Protein AF-Q67PB8-F1 (afdb_monomer_lite)

Sequence (98 aa):
MNLLRPRAVSTVETADQGRGPRVARWLTERELLEQAGISPAELRWFGDRFDAQMAVLTRRGPDGRPRYAPDAVVLLRSLAAMVARGATPEQIKAWYGL

Secondary structure (DSSP, 8-state):
--------------------S---PPBPHHHHHHHHT--HHHHHHHHHHSHHHHHHTEEE-TTSSEEE-THHHHHHHHHHHHHHTT--HHHHHHHHT-

Radius of gyration: 20.16 Å; chains: 1; bounding box: 55×52×48 Å

Organism: Symbiobacterium thermophilum (strain DSM 24528 / JCM 14929 / IAM 14863 / T) (NCBI:txid292459)

Structure (mmCIF, N/CA/C/O backbone):
data_AF-Q67PB8-F1
#
_entry.id   AF-Q67PB8-F1
#
loop_
_atom_site.group_PDB
_atom_site.id
_atom_site.type_symbol
_atom_site.label_atom_id
_atom_site.label_alt_id
_atom_site.label_comp_id
_atom_site.label_asym_id
_atom_site.label_entity_id
_atom_site.label_seq_id
_atom_site.pdbx_PDB_ins_code
_atom_site.Cartn_x
_atom_site.Cartn_y
_atom_site.Cartn_z
_atom_site.occupancy
_atom_site.B_iso_or_equiv
_atom_site.auth_seq_id
_atom_site.auth_comp_id
_atom_site.auth_asym_id
_atom_site.auth_atom_id
_atom_site.pdbx_PDB_model_num
ATOM 1 N N . MET A 1 1 ? 43.730 -36.631 32.649 1.00 36.31 1 MET A N 1
ATOM 2 C CA . MET A 1 1 ? 43.782 -35.169 32.863 1.00 36.31 1 MET A CA 1
ATOM 3 C C . MET A 1 1 ? 42.924 -34.513 31.782 1.00 36.31 1 MET A C 1
ATOM 5 O O . MET A 1 1 ? 43.185 -34.800 30.627 1.00 36.31 1 MET A O 1
ATOM 9 N N . ASN A 1 2 ? 41.889 -33.763 32.192 1.00 39.47 2 ASN A N 1
ATOM 10 C CA . ASN A 1 2 ? 40.917 -32.911 31.463 1.00 39.47 2 ASN A CA 1
ATOM 11 C C . ASN A 1 2 ? 40.322 -33.349 30.100 1.00 39.47 2 ASN A C 1
ATOM 13 O O . ASN A 1 2 ? 41.060 -33.543 29.149 1.00 39.47 2 ASN A O 1
ATOM 17 N N . LEU A 1 3 ? 39.008 -33.567 29.911 1.00 49.44 3 LEU A N 1
ATOM 18 C CA . LEU A 1 3 ? 37.786 -32.734 30.090 1.00 49.44 3 LEU A CA 1
ATOM 19 C C . LEU A 1 3 ? 37.528 -31.652 29.011 1.00 49.44 3 LEU A C 1
ATOM 21 O O . LEU A 1 3 ? 38.318 -30.728 28.863 1.00 49.44 3 LEU A O 1
ATOM 25 N N . LEU A 1 4 ? 36.302 -31.737 28.444 1.00 46.81 4 LEU A N 1
ATOM 26 C CA . LEU A 1 4 ? 35.428 -30.698 27.835 1.00 46.81 4 LEU A CA 1
ATOM 27 C C . LEU A 1 4 ? 35.569 -30.480 26.313 1.00 46.81 4 LEU A C 1
ATOM 29 O O . LEU A 1 4 ? 36.537 -29.916 25.833 1.00 46.81 4 LEU A O 1
ATOM 33 N N . ARG A 1 5 ? 34.675 -31.077 25.508 1.00 47.00 5 ARG A N 1
ATOM 34 C CA . ARG A 1 5 ? 33.353 -30.581 25.034 1.00 47.00 5 ARG A CA 1
ATOM 35 C C . ARG A 1 5 ? 33.434 -29.568 23.865 1.00 47.00 5 ARG A C 1
ATOM 37 O O . ARG A 1 5 ? 34.207 -28.620 23.933 1.00 47.00 5 ARG A O 1
ATOM 44 N N . PRO A 1 6 ? 32.604 -29.742 22.816 1.00 46.16 6 PRO A N 1
ATOM 45 C CA . PRO A 1 6 ? 32.639 -28.934 21.596 1.00 46.16 6 PRO A CA 1
ATOM 46 C C . PRO A 1 6 ? 32.136 -27.511 21.865 1.00 46.16 6 PRO A C 1
ATOM 48 O O . PRO A 1 6 ? 31.025 -27.330 22.368 1.00 46.16 6 PRO A O 1
ATOM 51 N N . ARG A 1 7 ? 32.926 -26.487 21.520 1.00 43.72 7 ARG A N 1
ATOM 52 C CA . ARG A 1 7 ? 32.427 -25.107 21.462 1.00 43.72 7 ARG A CA 1
ATOM 53 C C . ARG A 1 7 ? 31.898 -24.824 20.066 1.00 43.72 7 ARG A C 1
ATOM 55 O O . ARG A 1 7 ? 32.652 -24.776 19.103 1.00 43.72 7 ARG A O 1
ATOM 62 N N . ALA A 1 8 ? 30.575 -24.692 20.038 1.00 41.66 8 ALA A N 1
ATOM 63 C CA . ALA A 1 8 ? 29.762 -23.863 19.164 1.00 41.66 8 ALA A CA 1
ATOM 64 C C . ALA A 1 8 ? 30.528 -23.139 18.048 1.00 41.66 8 ALA A C 1
ATOM 66 O O . ALA A 1 8 ? 31.306 -22.218 18.298 1.00 41.66 8 ALA A O 1
ATOM 67 N N . VAL A 1 9 ? 30.196 -23.514 16.813 1.00 43.62 9 VAL A N 1
ATOM 68 C CA . VAL A 1 9 ? 30.258 -22.619 15.662 1.00 43.62 9 VAL A CA 1
ATOM 69 C C . VAL A 1 9 ? 29.382 -21.420 16.015 1.00 43.62 9 VAL A C 1
ATOM 71 O O . VAL A 1 9 ? 28.159 -21.470 15.899 1.00 43.62 9 VAL A O 1
ATOM 74 N N . SER A 1 10 ? 29.997 -20.357 16.525 1.00 38.44 10 SER A N 1
ATOM 75 C CA . SER A 1 10 ? 29.381 -19.041 16.501 1.00 38.44 10 SER A CA 1
ATOM 76 C C . SER A 1 10 ? 29.327 -18.649 15.036 1.00 38.44 10 SER A C 1
ATOM 78 O O . SER A 1 10 ? 30.295 -18.126 14.486 1.00 38.44 10 SER A O 1
ATOM 80 N N . THR A 1 11 ? 28.203 -18.966 14.397 1.00 47.09 11 THR A N 1
ATOM 81 C CA . THR A 1 11 ? 27.731 -18.257 13.217 1.00 47.09 11 THR A CA 1
ATOM 82 C C . THR A 1 11 ? 27.714 -16.787 13.603 1.00 47.09 11 THR A C 1
ATOM 84 O O . THR A 1 11 ? 26.768 -16.294 14.212 1.00 47.09 11 THR A O 1
ATOM 87 N N . VAL A 1 12 ? 28.811 -16.094 13.310 1.00 45.88 12 VAL A N 1
ATOM 88 C CA . VAL A 1 12 ? 28.767 -14.666 13.057 1.00 45.88 12 VAL A CA 1
ATOM 89 C C . VAL A 1 12 ? 27.851 -14.538 11.854 1.00 45.88 12 VAL A C 1
ATOM 91 O O . VAL A 1 12 ? 28.257 -14.767 10.715 1.00 45.88 12 VAL A O 1
ATOM 94 N N . GLU A 1 13 ? 26.570 -14.323 12.158 1.00 40.62 13 GLU A N 1
ATOM 95 C CA . GLU A 1 13 ? 25.544 -13.878 11.233 1.00 40.62 13 GLU A CA 1
ATOM 96 C C . GLU A 1 13 ? 26.134 -12.649 10.560 1.00 40.62 13 GLU A C 1
ATOM 98 O O . GLU A 1 13 ? 26.213 -11.552 11.113 1.00 40.62 13 GLU A O 1
ATOM 103 N N . THR A 1 14 ? 26.756 -12.929 9.423 1.00 45.00 14 THR A N 1
ATOM 104 C CA . THR A 1 14 ? 27.487 -11.964 8.639 1.00 45.00 14 THR A CA 1
ATOM 105 C C . THR A 1 14 ? 26.421 -10.994 8.206 1.00 45.00 14 THR A C 1
ATOM 107 O O . THR A 1 14 ? 25.473 -11.391 7.530 1.00 45.00 14 THR A O 1
ATOM 110 N N . ALA A 1 15 ? 26.542 -9.757 8.680 1.00 40.31 15 ALA A N 1
ATOM 111 C CA . ALA A 1 15 ? 25.766 -8.645 8.187 1.00 40.31 15 ALA A CA 1
ATOM 112 C C . ALA A 1 15 ? 25.721 -8.763 6.660 1.00 40.31 15 ALA A C 1
ATOM 114 O O . ALA A 1 15 ? 26.750 -8.636 5.993 1.00 40.31 15 ALA A O 1
ATOM 115 N N . ASP A 1 16 ? 24.541 -9.089 6.129 1.00 43.91 16 ASP A N 1
ATOM 116 C CA . ASP A 1 16 ? 24.270 -9.189 4.699 1.00 43.91 16 ASP A CA 1
ATOM 117 C C . ASP A 1 16 ? 24.260 -7.769 4.128 1.00 43.91 16 ASP A C 1
ATOM 119 O O . ASP A 1 16 ? 23.236 -7.165 3.810 1.00 43.91 16 ASP A O 1
ATOM 123 N N . GLN A 1 17 ? 25.456 -7.192 4.072 1.00 46.25 17 GLN A N 1
ATOM 124 C CA . GLN A 1 17 ? 25.784 -5.968 3.373 1.00 46.25 17 GLN A CA 1
ATOM 125 C C . GLN A 1 17 ? 26.154 -6.354 1.933 1.00 46.25 17 GLN A C 1
ATOM 127 O O . GLN A 1 17 ? 27.257 -6.117 1.448 1.00 46.25 17 GLN A O 1
ATOM 132 N N . GLY A 1 18 ? 25.217 -7.013 1.250 1.00 36.47 18 GLY A N 1
ATOM 133 C CA . GLY A 1 18 ? 25.355 -7.479 -0.123 1.00 36.47 18 GLY A CA 1
ATOM 134 C C . GLY A 1 18 ? 24.932 -6.415 -1.128 1.00 36.47 18 GLY A C 1
ATOM 135 O O . GLY A 1 18 ? 23.805 -6.415 -1.619 1.00 36.47 18 GLY A O 1
ATOM 136 N N . ARG A 1 19 ? 25.860 -5.525 -1.495 1.00 48.16 19 ARG A N 1
ATOM 137 C CA . ARG A 1 19 ? 25.826 -4.824 -2.788 1.00 48.16 19 ARG A CA 1
ATOM 138 C C . ARG A 1 19 ? 26.096 -5.875 -3.887 1.00 48.16 19 ARG A C 1
ATOM 140 O O . ARG A 1 19 ? 27.229 -6.060 -4.310 1.00 48.16 19 ARG A O 1
ATOM 147 N N . GLY A 1 20 ? 25.059 -6.596 -4.305 1.00 31.62 20 GLY A N 1
ATOM 148 C CA . GLY A 1 20 ? 25.047 -7.541 -5.433 1.00 31.62 20 GLY A CA 1
ATOM 149 C C . GLY A 1 20 ? 23.830 -7.278 -6.333 1.00 31.62 20 GLY A C 1
ATOM 150 O O . GLY A 1 20 ? 22.926 -6.555 -5.904 1.00 31.62 20 GLY A O 1
ATOM 151 N N . PRO A 1 21 ? 23.796 -7.776 -7.588 1.00 41.56 21 PRO A N 1
ATOM 152 C CA . PRO A 1 21 ? 22.718 -7.489 -8.539 1.00 41.56 21 PRO A CA 1
ATOM 153 C C . PRO A 1 21 ? 21.355 -7.761 -7.895 1.00 41.56 21 PRO A C 1
ATOM 155 O O . PRO A 1 21 ? 21.175 -8.792 -7.255 1.00 41.56 21 PRO A O 1
ATOM 158 N N . ARG A 1 22 ? 20.439 -6.790 -8.027 1.00 51.16 22 ARG A N 1
ATOM 159 C CA . ARG A 1 22 ? 19.139 -6.678 -7.344 1.00 51.16 22 ARG A CA 1
ATOM 160 C C . ARG A 1 22 ? 18.236 -7.899 -7.573 1.00 51.16 22 ARG A C 1
ATOM 162 O O . ARG A 1 22 ? 17.249 -7.819 -8.297 1.00 51.16 22 ARG A O 1
ATOM 169 N N . VAL A 1 23 ? 18.516 -9.020 -6.920 1.00 49.62 23 VAL A N 1
ATOM 170 C CA . VAL A 1 23 ? 17.483 -10.009 -6.623 1.00 49.62 23 VAL A CA 1
ATOM 171 C C . VAL A 1 23 ? 16.578 -9.333 -5.605 1.00 49.62 23 VAL A C 1
ATOM 173 O O . VAL A 1 23 ? 16.950 -9.140 -4.451 1.00 49.62 23 VAL A O 1
ATOM 176 N N . ALA A 1 24 ? 15.442 -8.852 -6.100 1.00 61.06 24 ALA A N 1
ATOM 177 C CA . ALA A 1 24 ? 14.365 -8.203 -5.374 1.00 61.06 24 ALA A CA 1
ATOM 178 C C . ALA A 1 24 ? 13.926 -9.052 -4.166 1.00 61.06 24 ALA A C 1
ATOM 180 O O . ALA A 1 24 ? 12.987 -9.843 -4.250 1.00 61.06 24 ALA A O 1
ATOM 181 N N . ARG A 1 25 ? 14.635 -8.935 -3.037 1.00 76.56 25 ARG A N 1
ATOM 182 C CA . ARG A 1 25 ? 14.244 -9.607 -1.799 1.00 76.56 25 ARG A CA 1
ATOM 183 C C . ARG A 1 25 ? 12.916 -9.027 -1.331 1.00 76.56 25 ARG A C 1
ATOM 185 O O . ARG A 1 25 ? 12.718 -7.814 -1.360 1.00 76.56 25 ARG A O 1
ATOM 1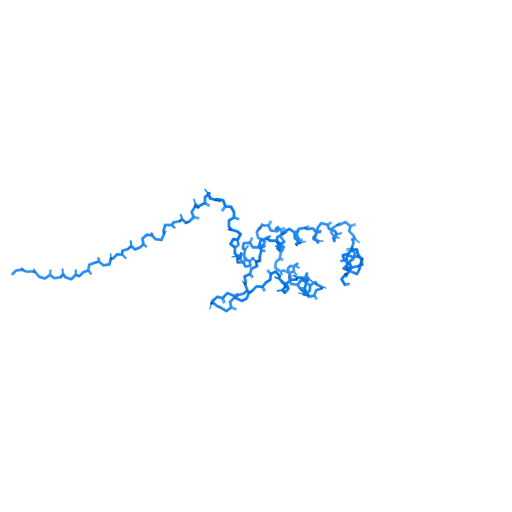92 N N . TRP A 1 26 ? 12.017 -9.905 -0.903 1.00 86.25 26 TRP A N 1
ATOM 193 C CA . TRP A 1 26 ? 10.746 -9.488 -0.331 1.00 86.25 26 TRP A CA 1
ATOM 194 C C . TRP A 1 26 ? 11.001 -8.717 0.971 1.00 86.25 26 TRP A C 1
ATOM 196 O O . TRP A 1 26 ? 11.657 -9.220 1.885 1.00 86.25 26 TRP A O 1
ATOM 206 N N . LEU A 1 27 ? 10.484 -7.499 1.037 1.00 89.00 27 LEU A N 1
ATOM 207 C CA . LEU A 1 27 ? 10.671 -6.540 2.113 1.00 89.00 27 LEU A CA 1
ATOM 208 C C . LEU A 1 27 ? 9.802 -6.891 3.319 1.00 89.00 27 LEU A C 1
ATOM 210 O O . LEU A 1 27 ? 8.666 -7.355 3.190 1.00 89.00 27 LEU A O 1
ATOM 214 N N . THR A 1 28 ? 10.320 -6.640 4.516 1.00 90.50 28 THR A N 1
ATOM 215 C CA . THR A 1 28 ? 9.475 -6.539 5.712 1.00 90.50 28 THR A CA 1
ATOM 216 C C . THR A 1 28 ? 8.584 -5.298 5.648 1.00 90.50 28 THR A C 1
ATOM 218 O O . THR A 1 28 ? 8.885 -4.352 4.926 1.00 90.50 28 THR A O 1
ATOM 221 N N . GLU A 1 29 ? 7.517 -5.260 6.453 1.00 90.06 29 GLU A N 1
ATOM 222 C CA . GLU A 1 29 ? 6.705 -4.043 6.614 1.00 90.06 29 GLU A CA 1
ATOM 223 C C . GLU A 1 29 ? 7.563 -2.829 6.989 1.00 90.06 29 GLU A C 1
ATOM 225 O O . GLU A 1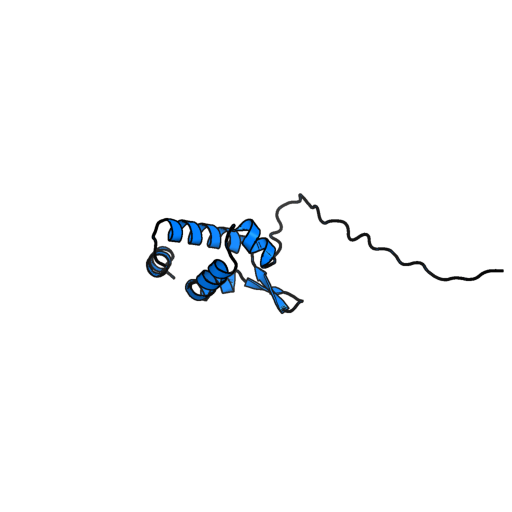 29 ? 7.436 -1.774 6.383 1.00 90.06 29 GLU A O 1
ATOM 230 N N . ARG A 1 30 ? 8.505 -2.992 7.926 1.00 89.44 30 ARG A N 1
ATOM 231 C CA . ARG A 1 30 ? 9.400 -1.904 8.335 1.00 89.44 30 ARG A CA 1
ATOM 232 C C . ARG A 1 30 ? 10.241 -1.384 7.167 1.00 89.44 30 ARG A C 1
ATOM 234 O O . ARG A 1 30 ? 10.320 -0.181 6.973 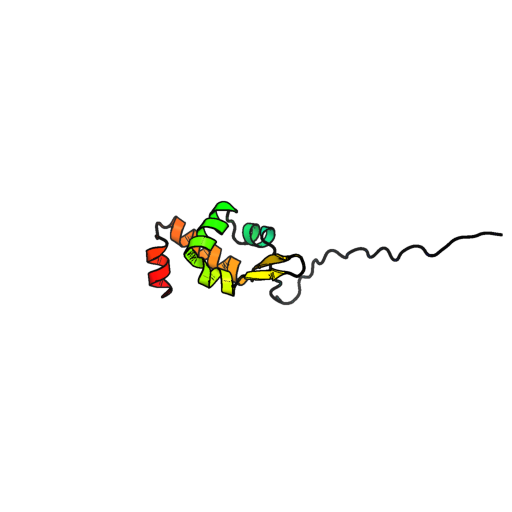1.00 89.44 30 ARG A O 1
ATOM 241 N N . GLU A 1 31 ? 10.851 -2.275 6.385 1.00 91.00 31 GLU A N 1
ATOM 242 C CA . GLU A 1 31 ? 11.634 -1.874 5.208 1.00 91.00 31 GLU A CA 1
ATOM 243 C C . GLU A 1 31 ? 10.771 -1.224 4.126 1.00 91.00 31 GLU A C 1
ATOM 245 O O . GLU A 1 31 ? 11.229 -0.291 3.472 1.00 91.00 31 GLU A O 1
ATOM 250 N N . LEU A 1 32 ? 9.537 -1.700 3.939 1.00 91.69 32 LEU A N 1
ATOM 251 C CA . LEU A 1 32 ? 8.585 -1.103 3.010 1.00 91.69 32 LEU A CA 1
ATOM 252 C C . LEU A 1 32 ? 8.277 0.342 3.408 1.00 91.69 32 LEU A C 1
ATOM 254 O O . LEU A 1 32 ? 8.384 1.227 2.568 1.00 91.69 32 LEU A O 1
ATOM 258 N N . LEU A 1 33 ? 7.926 0.576 4.676 1.00 92.44 33 LEU A N 1
ATOM 259 C CA . LEU A 1 33 ? 7.590 1.903 5.199 1.00 92.44 33 LEU A CA 1
ATOM 260 C C . LEU A 1 33 ? 8.776 2.869 5.087 1.00 92.44 33 LEU A C 1
ATOM 262 O O . LEU A 1 33 ? 8.612 3.977 4.586 1.00 92.44 33 LEU A O 1
ATOM 266 N N . GLU A 1 34 ? 9.974 2.421 5.473 1.00 91.06 34 GLU A N 1
ATOM 267 C CA . GLU A 1 34 ? 11.211 3.208 5.377 1.00 91.06 34 GLU A CA 1
ATOM 268 C C . GLU A 1 34 ? 11.537 3.584 3.924 1.00 91.06 34 GLU A C 1
ATOM 270 O O . GLU A 1 34 ? 11.860 4.733 3.630 1.00 91.06 34 GLU A O 1
ATOM 275 N N . GLN A 1 35 ? 11.429 2.636 2.986 1.00 90.81 35 GLN A N 1
ATOM 276 C CA . GLN A 1 35 ? 11.753 2.889 1.577 1.00 90.81 35 GLN A CA 1
ATOM 277 C C . GLN A 1 35 ? 10.668 3.676 0.840 1.00 90.81 35 GLN A C 1
ATOM 279 O O . GLN A 1 35 ? 10.976 4.451 -0.072 1.00 90.81 35 GLN A O 1
ATOM 284 N N . ALA A 1 36 ? 9.402 3.463 1.197 1.00 89.19 36 ALA A N 1
ATOM 285 C CA . ALA A 1 36 ? 8.281 4.198 0.631 1.00 89.19 36 ALA A CA 1
ATOM 286 C C . ALA A 1 36 ? 8.136 5.593 1.253 1.00 89.19 36 ALA A C 1
ATOM 288 O O . ALA A 1 36 ? 7.536 6.466 0.633 1.00 89.19 36 ALA A O 1
ATOM 289 N N . GLY A 1 37 ? 8.713 5.820 2.436 1.00 92.31 37 GLY A N 1
ATOM 290 C CA . GLY A 1 37 ? 8.594 7.077 3.167 1.00 92.31 37 GLY A CA 1
ATOM 291 C C . GLY A 1 37 ? 7.163 7.353 3.629 1.00 92.31 37 GLY A C 1
ATOM 292 O O . GLY A 1 37 ? 6.751 8.508 3.628 1.00 92.31 37 GLY A O 1
ATOM 293 N N . ILE A 1 38 ? 6.406 6.305 3.970 1.00 91.19 38 ILE A N 1
ATOM 294 C CA . ILE A 1 38 ? 5.009 6.411 4.417 1.00 91.19 38 ILE A CA 1
ATOM 295 C C . ILE A 1 38 ? 4.832 5.849 5.826 1.00 91.19 38 ILE A C 1
ATOM 297 O O . ILE A 1 38 ? 5.602 5.009 6.296 1.00 91.19 38 ILE A O 1
ATOM 301 N N . SER A 1 39 ? 3.766 6.277 6.488 1.00 92.06 39 SER A N 1
ATOM 302 C CA . SER A 1 39 ? 3.398 5.839 7.832 1.00 92.06 39 SER A CA 1
ATOM 303 C C . SER A 1 39 ? 2.639 4.500 7.813 1.00 92.06 39 SER A C 1
ATOM 305 O O . SER A 1 39 ? 1.949 4.191 6.839 1.00 92.06 39 SER A O 1
ATOM 307 N N . PRO A 1 40 ? 2.629 3.726 8.918 1.00 90.19 40 PRO A N 1
ATOM 308 C CA . PRO A 1 40 ? 1.798 2.521 9.030 1.00 90.19 40 PRO A CA 1
ATOM 309 C C . PRO A 1 40 ? 0.302 2.781 8.784 1.00 90.19 40 PRO A C 1
ATOM 311 O O . PRO A 1 40 ? -0.403 1.928 8.249 1.00 90.19 40 PRO A O 1
ATOM 314 N N . ALA A 1 41 ? -0.192 3.962 9.172 1.00 90.38 41 ALA A N 1
ATOM 315 C CA . ALA A 1 41 ? -1.573 4.373 8.926 1.00 90.38 41 ALA A CA 1
ATOM 316 C C . ALA A 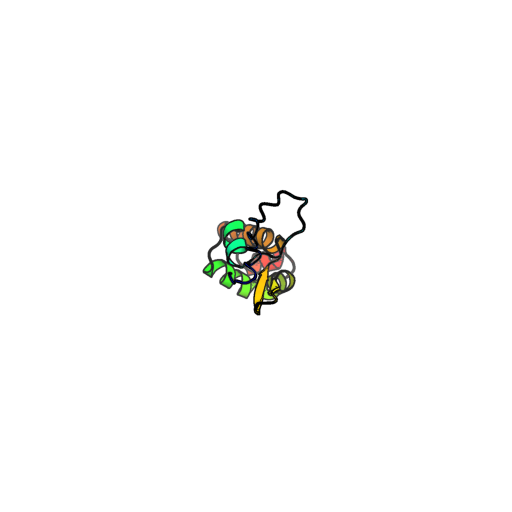1 41 ? -1.861 4.561 7.428 1.00 90.38 41 ALA A C 1
ATOM 318 O O . ALA A 1 41 ? -2.900 4.118 6.946 1.00 90.38 41 ALA A O 1
ATOM 319 N N . GLU A 1 42 ? -0.921 5.154 6.691 1.00 90.31 42 GLU A N 1
ATOM 320 C CA . GLU A 1 42 ? -1.019 5.325 5.240 1.00 90.31 42 GLU A CA 1
ATOM 321 C C . GLU A 1 42 ? -0.965 3.973 4.533 1.00 90.31 42 GLU A C 1
ATOM 323 O O . GLU A 1 42 ? -1.799 3.702 3.677 1.00 90.31 42 GLU A O 1
ATOM 328 N N . LEU A 1 43 ? -0.066 3.075 4.951 1.00 91.31 43 LEU A N 1
ATOM 329 C CA . LEU A 1 43 ? -0.006 1.716 4.409 1.00 91.31 43 LEU A CA 1
ATOM 330 C C . LEU A 1 43 ? -1.334 0.970 4.590 1.00 91.31 43 LEU A C 1
ATOM 332 O O . LEU A 1 43 ? -1.804 0.331 3.654 1.00 91.31 43 LEU A O 1
ATOM 336 N N . ARG A 1 44 ? -1.968 1.073 5.766 1.00 90.56 44 ARG A N 1
ATOM 337 C CA . ARG A 1 44 ? -3.296 0.481 6.009 1.00 90.56 44 ARG A CA 1
ATOM 338 C C . ARG A 1 44 ? -4.372 1.114 5.135 1.00 90.56 44 ARG A C 1
ATOM 340 O O . ARG A 1 44 ? -5.203 0.402 4.585 1.00 90.56 44 ARG A O 1
ATOM 347 N N . TRP A 1 45 ? -4.344 2.435 4.990 1.00 91.44 45 TRP A N 1
ATOM 348 C CA . TRP A 1 45 ? -5.300 3.169 4.167 1.00 91.44 45 TRP A CA 1
ATOM 349 C C . TRP A 1 45 ? -5.187 2.808 2.679 1.00 91.44 45 TRP A C 1
ATOM 351 O O . TRP A 1 45 ? -6.208 2.588 2.024 1.00 91.44 45 TRP A O 1
ATOM 361 N N . PHE A 1 46 ? -3.959 2.690 2.157 1.00 90.75 46 PHE A N 1
ATOM 362 C CA . PHE A 1 46 ? -3.699 2.211 0.798 1.00 90.75 46 PHE A CA 1
ATOM 363 C C . PHE A 1 46 ? -4.048 0.732 0.645 1.00 90.75 46 PHE A C 1
ATOM 365 O O . PHE A 1 46 ? -4.645 0.369 -0.360 1.00 90.75 46 PHE A O 1
ATOM 372 N N . GLY A 1 47 ? -3.734 -0.103 1.638 1.00 88.94 47 GLY A N 1
ATOM 373 C CA . GLY A 1 47 ? -4.084 -1.524 1.653 1.00 88.94 47 GLY A CA 1
ATOM 374 C C . GLY A 1 47 ? -5.585 -1.763 1.525 1.00 88.94 47 GLY A C 1
ATOM 375 O O . GLY A 1 47 ? -5.998 -2.561 0.700 1.00 88.94 47 GLY A O 1
ATOM 376 N N . ASP A 1 48 ? -6.398 -1.012 2.264 1.00 89.62 48 ASP A N 1
ATOM 377 C CA . ASP A 1 48 ? -7.862 -1.100 2.208 1.00 89.62 48 ASP A CA 1
ATOM 378 C C . ASP A 1 48 ? -8.430 -0.663 0.844 1.00 89.62 48 ASP A C 1
ATOM 380 O O . ASP A 1 48 ? -9.336 -1.282 0.290 1.00 89.62 48 ASP A O 1
ATOM 384 N N . ARG A 1 49 ? -7.866 0.397 0.251 1.00 88.50 49 ARG A N 1
ATOM 385 C CA . ARG A 1 49 ? -8.376 0.979 -1.003 1.00 88.50 49 ARG A CA 1
ATOM 386 C C . ARG A 1 49 ? -7.848 0.301 -2.257 1.00 88.50 49 ARG A C 1
ATOM 388 O O . ARG A 1 49 ? -8.574 0.248 -3.247 1.00 88.50 49 ARG A O 1
ATOM 395 N N . PHE A 1 50 ? -6.622 -0.201 -2.221 1.00 88.06 50 PHE A N 1
ATOM 396 C CA . PHE A 1 50 ? -5.908 -0.825 -3.335 1.00 88.06 50 PHE A CA 1
ATOM 397 C C . PHE A 1 50 ? -5.563 -2.288 -3.016 1.00 88.06 50 PHE A C 1
ATOM 399 O O . PHE A 1 50 ? -4.513 -2.780 -3.431 1.00 88.06 50 PHE A O 1
ATOM 406 N N . ASP A 1 51 ? -6.453 -2.983 -2.296 1.00 87.69 51 ASP A N 1
ATOM 407 C CA . ASP A 1 51 ? -6.263 -4.361 -1.820 1.00 87.69 51 ASP A CA 1
ATOM 408 C C . ASP A 1 51 ? -5.829 -5.313 -2.938 1.00 87.69 51 ASP A C 1
ATOM 410 O O . ASP A 1 51 ? -4.812 -5.980 -2.802 1.00 87.69 51 ASP A O 1
ATOM 414 N N . ALA A 1 52 ? -6.502 -5.291 -4.093 1.00 86.25 52 ALA A N 1
ATOM 415 C CA . ALA A 1 52 ? -6.158 -6.159 -5.219 1.00 86.25 52 ALA A CA 1
ATOM 416 C C . ALA A 1 52 ? -4.706 -5.971 -5.705 1.00 86.25 52 ALA A C 1
ATOM 418 O O . ALA A 1 52 ? -4.014 -6.948 -5.994 1.00 86.25 52 ALA A O 1
ATOM 419 N N . GLN A 1 53 ? -4.212 -4.728 -5.758 1.00 86.06 53 GLN A N 1
ATOM 420 C CA . GLN A 1 53 ? -2.822 -4.456 -6.142 1.00 86.06 53 GLN A CA 1
ATOM 421 C C . GLN A 1 53 ? -1.848 -4.850 -5.032 1.00 86.06 53 GLN A C 1
ATOM 423 O O . GLN A 1 53 ? -0.813 -5.465 -5.293 1.00 86.06 53 GLN A O 1
ATOM 428 N N . MET A 1 54 ? -2.193 -4.534 -3.785 1.00 88.19 54 MET A N 1
ATOM 429 C CA . MET A 1 54 ? -1.384 -4.897 -2.628 1.00 88.19 54 MET A CA 1
ATOM 430 C C . MET A 1 54 ? -1.302 -6.414 -2.449 1.00 88.19 54 MET A C 1
ATOM 432 O O . MET A 1 54 ? -0.234 -6.907 -2.103 1.00 88.19 54 MET A O 1
ATOM 436 N N . ALA A 1 55 ? -2.357 -7.168 -2.752 1.00 87.25 55 ALA A N 1
ATOM 437 C CA . ALA A 1 55 ? -2.398 -8.624 -2.669 1.00 87.25 55 ALA A CA 1
ATOM 438 C C . ALA A 1 55 ? -1.428 -9.289 -3.655 1.00 87.25 55 ALA A C 1
ATOM 440 O O . ALA A 1 55 ? -0.740 -10.237 -3.286 1.00 87.25 55 ALA A O 1
ATOM 441 N N . VAL A 1 56 ? -1.299 -8.762 -4.879 1.00 87.12 56 VAL A N 1
ATOM 442 C CA . VAL A 1 56 ? -0.313 -9.251 -5.865 1.00 87.12 56 VAL A CA 1
ATOM 443 C C . VAL A 1 56 ? 1.119 -8.989 -5.392 1.00 87.12 56 VAL A C 1
ATOM 445 O O . VAL A 1 56 ? 2.026 -9.783 -5.640 1.00 87.12 56 VAL A O 1
ATOM 448 N N . LEU A 1 57 ? 1.322 -7.883 -4.677 1.00 87.88 57 LEU A N 1
ATOM 449 C CA . LEU A 1 57 ? 2.626 -7.449 -4.183 1.00 87.88 57 LEU A CA 1
ATOM 450 C C . LEU A 1 57 ? 2.908 -7.893 -2.742 1.00 87.88 57 LEU A C 1
ATOM 452 O O . LEU A 1 57 ? 3.949 -7.533 -2.193 1.00 87.88 57 LEU A O 1
ATOM 456 N N . THR A 1 58 ? 2.029 -8.684 -2.126 1.00 89.88 58 THR A N 1
ATOM 457 C CA . THR A 1 58 ? 2.170 -9.153 -0.745 1.00 89.88 58 THR A CA 1
ATOM 458 C C . THR A 1 58 ? 2.111 -10.668 -0.705 1.00 89.88 58 THR A C 1
ATOM 460 O O . THR A 1 58 ? 1.171 -11.293 -1.181 1.00 89.88 58 THR A O 1
ATOM 463 N N . ARG A 1 59 ? 3.095 -11.285 -0.058 1.00 88.62 59 ARG A N 1
ATOM 464 C CA . ARG A 1 59 ? 3.075 -12.714 0.258 1.00 88.62 59 ARG A CA 1
ATOM 465 C C . ARG A 1 59 ? 3.152 -12.929 1.753 1.00 88.62 59 ARG A C 1
ATOM 467 O O . ARG A 1 59 ? 3.771 -12.154 2.480 1.00 88.62 59 ARG A O 1
ATOM 474 N N . ARG A 1 60 ? 2.616 -14.051 2.218 1.00 85.62 60 ARG A N 1
ATOM 475 C CA . ARG A 1 60 ? 2.888 -14.514 3.577 1.00 85.62 60 ARG A CA 1
ATOM 476 C C . ARG A 1 60 ? 4.289 -15.132 3.619 1.00 85.62 60 ARG A C 1
ATOM 478 O O . ARG A 1 60 ? 4.612 -16.018 2.827 1.00 85.62 60 ARG A O 1
ATOM 485 N N . GLY A 1 61 ? 5.141 -14.605 4.492 1.00 79.50 61 GLY A N 1
ATOM 486 C CA . GLY A 1 61 ? 6.453 -15.172 4.780 1.00 79.50 61 GLY A CA 1
ATOM 487 C C . GLY A 1 61 ? 6.351 -16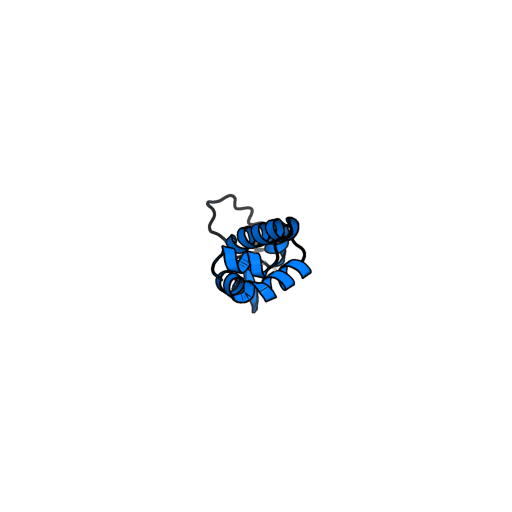.449 5.625 1.00 79.50 61 GLY A C 1
ATOM 488 O O . GLY A 1 61 ? 5.281 -16.737 6.168 1.00 79.50 61 GLY A O 1
ATOM 489 N N . PRO A 1 62 ? 7.460 -17.193 5.781 1.00 74.56 62 PRO A N 1
ATOM 490 C CA . PRO A 1 62 ? 7.500 -18.414 6.595 1.00 74.56 62 PRO A CA 1
ATOM 491 C C . PRO A 1 62 ? 7.135 -18.159 8.066 1.00 74.56 62 PRO A C 1
ATOM 493 O O . PRO A 1 62 ? 6.546 -19.016 8.712 1.00 74.56 62 PRO A O 1
ATOM 496 N N . ASP A 1 63 ? 7.383 -16.945 8.563 1.00 80.50 6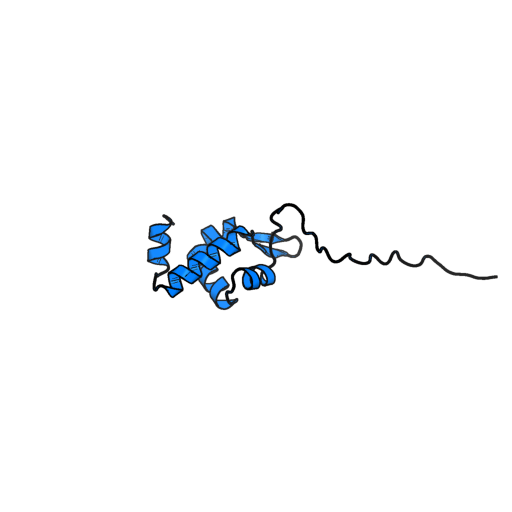3 ASP A N 1
ATOM 497 C CA . ASP A 1 63 ? 7.061 -16.513 9.931 1.00 80.50 63 ASP A CA 1
ATOM 498 C C . ASP A 1 63 ? 5.575 -16.136 10.122 1.00 80.50 63 ASP A C 1
ATOM 500 O O . ASP A 1 63 ? 5.204 -15.531 11.128 1.00 80.50 63 ASP A O 1
ATOM 504 N N . GLY A 1 64 ? 4.727 -16.356 9.110 1.00 81.62 64 GLY A N 1
ATOM 505 C CA . GLY A 1 64 ? 3.323 -15.924 9.091 1.00 81.62 64 GLY A CA 1
ATOM 506 C C . GLY A 1 64 ? 3.114 -14.418 8.869 1.00 81.62 64 GLY A C 1
ATOM 507 O O . GLY A 1 64 ? 1.978 -13.978 8.681 1.00 81.62 64 GLY A O 1
ATOM 508 N N . ARG A 1 65 ? 4.193 -13.627 8.841 1.00 84.19 65 ARG A N 1
ATOM 509 C CA . ARG A 1 65 ? 4.167 -12.169 8.635 1.00 84.19 65 ARG A CA 1
ATOM 510 C C . ARG A 1 65 ? 4.088 -11.797 7.148 1.00 84.19 65 ARG A C 1
ATOM 512 O O . ARG A 1 65 ? 4.675 -12.510 6.329 1.00 84.19 65 ARG A O 1
ATOM 519 N N . PRO A 1 66 ? 3.414 -10.692 6.782 1.00 86.38 66 PRO A N 1
ATOM 520 C CA . PRO A 1 66 ? 3.402 -10.210 5.407 1.00 86.38 66 PRO A CA 1
ATOM 521 C C . PRO A 1 66 ? 4.807 -9.776 4.976 1.00 86.38 66 PRO A C 1
ATOM 523 O O . PRO A 1 66 ? 5.576 -9.194 5.746 1.00 86.38 66 PRO A O 1
ATOM 526 N N . ARG A 1 67 ? 5.142 -10.097 3.732 1.00 90.38 67 ARG A N 1
ATOM 527 C CA . ARG A 1 67 ? 6.358 -9.688 3.040 1.00 90.38 67 ARG A CA 1
ATOM 528 C C . ARG A 1 67 ? 5.941 -9.040 1.729 1.00 90.38 67 ARG A C 1
ATOM 530 O O . ARG A 1 67 ? 5.077 -9.573 1.037 1.00 90.38 67 ARG A O 1
ATOM 537 N N . TYR A 1 68 ? 6.570 -7.930 1.383 1.00 90.69 68 TYR A N 1
ATOM 538 C CA . TYR A 1 68 ? 6.153 -7.081 0.275 1.00 90.69 68 TYR A CA 1
ATOM 539 C C . TYR A 1 68 ? 7.173 -7.126 -0.855 1.00 90.69 68 TYR A C 1
ATOM 541 O O . TYR A 1 68 ? 8.378 -7.126 -0.612 1.00 90.69 68 TYR A O 1
ATOM 549 N N . ALA A 1 69 ? 6.719 -7.184 -2.098 1.00 91.06 69 ALA A N 1
ATOM 550 C CA . ALA A 1 69 ? 7.605 -7.041 -3.241 1.00 91.06 69 ALA A CA 1
ATOM 551 C C . ALA A 1 69 ? 8.211 -5.625 -3.236 1.00 91.06 69 ALA A C 1
ATOM 553 O O . ALA A 1 69 ? 7.540 -4.678 -2.822 1.00 91.06 69 ALA A O 1
ATOM 554 N N . PRO A 1 70 ? 9.452 -5.429 -3.701 1.00 88.69 70 PRO A N 1
ATOM 555 C CA . PRO A 1 70 ? 10.021 -4.086 -3.802 1.00 88.69 70 PRO A CA 1
ATOM 556 C C . PRO A 1 70 ? 9.227 -3.175 -4.746 1.00 88.69 70 PRO A C 1
ATOM 558 O O . PRO A 1 70 ? 9.206 -1.967 -4.535 1.00 88.69 70 PRO A O 1
ATOM 561 N N . ASP A 1 71 ? 8.495 -3.725 -5.717 1.00 89.19 71 ASP A N 1
ATOM 562 C CA . ASP A 1 71 ? 7.541 -2.975 -6.543 1.00 89.19 71 ASP A CA 1
ATOM 563 C C . ASP A 1 71 ? 6.423 -2.307 -5.720 1.00 89.19 71 ASP A C 1
ATOM 565 O O . ASP A 1 71 ? 5.929 -1.246 -6.105 1.00 89.19 71 ASP A O 1
ATOM 569 N N . ALA A 1 72 ? 6.083 -2.842 -4.538 1.00 89.88 72 ALA A N 1
ATOM 570 C CA . ALA A 1 72 ? 5.148 -2.195 -3.615 1.00 89.88 72 ALA A CA 1
ATOM 571 C C . ALA A 1 72 ? 5.664 -0.833 -3.137 1.00 89.88 72 ALA A C 1
ATOM 573 O O . ALA A 1 72 ? 4.869 0.080 -2.938 1.00 89.88 72 ALA A O 1
ATOM 574 N N . VAL A 1 73 ? 6.986 -0.654 -3.005 1.00 91.19 73 VAL A N 1
ATOM 575 C CA . VAL A 1 73 ? 7.584 0.645 -2.653 1.00 91.19 73 VAL A CA 1
ATOM 576 C C . VAL A 1 73 ? 7.268 1.678 -3.728 1.00 91.19 73 VAL A C 1
ATOM 578 O O . VAL A 1 73 ? 6.862 2.795 -3.414 1.00 91.19 73 VAL A O 1
ATOM 581 N N . VAL A 1 74 ? 7.459 1.311 -4.998 1.00 90.25 74 VAL A N 1
ATOM 582 C CA . VAL A 1 74 ? 7.224 2.213 -6.132 1.00 90.25 74 VAL A CA 1
ATOM 583 C C . VAL A 1 74 ? 5.745 2.571 -6.208 1.00 90.25 74 VAL A C 1
ATOM 585 O O . VAL A 1 74 ? 5.418 3.754 -6.279 1.00 90.25 74 VAL A O 1
ATOM 588 N N . LEU A 1 75 ? 4.863 1.572 -6.100 1.00 89.75 75 LEU A N 1
ATOM 589 C CA . LEU A 1 75 ? 3.419 1.783 -6.074 1.00 89.75 75 LEU A CA 1
ATOM 590 C C . LEU A 1 75 ? 3.017 2.746 -4.950 1.00 89.75 75 LEU A C 1
ATOM 592 O O . LEU A 1 75 ? 2.386 3.764 -5.217 1.00 89.75 75 LEU A O 1
ATOM 596 N N . LEU A 1 76 ? 3.423 2.473 -3.710 1.00 92.06 76 LEU A N 1
ATOM 597 C CA . LEU A 1 76 ? 3.042 3.279 -2.548 1.00 92.06 76 LEU A CA 1
ATOM 598 C C . LEU A 1 76 ? 3.565 4.713 -2.632 1.00 92.06 76 LEU A C 1
ATOM 600 O O . LEU A 1 76 ? 2.831 5.642 -2.307 1.00 92.06 76 LEU A O 1
ATOM 604 N N . ARG A 1 77 ? 4.789 4.923 -3.130 1.00 91.06 77 ARG A N 1
ATOM 605 C CA . ARG A 1 77 ? 5.327 6.273 -3.363 1.00 91.06 77 ARG A CA 1
ATOM 606 C C . ARG A 1 77 ? 4.528 7.035 -4.409 1.00 91.06 77 ARG A C 1
ATOM 608 O O . ARG A 1 77 ? 4.250 8.217 -4.218 1.00 91.06 77 ARG A O 1
ATOM 615 N N . SER A 1 78 ? 4.157 6.375 -5.502 1.00 90.44 78 SER A N 1
ATOM 616 C CA . SER A 1 78 ? 3.319 6.973 -6.541 1.00 90.44 78 SER A CA 1
ATOM 617 C C . SER A 1 78 ? 1.929 7.315 -6.007 1.00 90.44 78 SER A C 1
ATOM 619 O O . SER A 1 78 ? 1.462 8.433 -6.219 1.00 90.44 78 SER A O 1
ATOM 621 N N . LEU A 1 79 ? 1.293 6.399 -5.271 1.00 90.25 79 LEU A N 1
ATOM 622 C CA . LEU A 1 79 ? -0.008 6.622 -4.640 1.00 90.25 79 LEU A CA 1
ATOM 623 C C . LEU A 1 79 ? 0.044 7.792 -3.646 1.00 90.25 79 LEU A C 1
ATOM 625 O O . LEU A 1 79 ? -0.776 8.704 -3.742 1.00 90.25 79 LEU A O 1
ATOM 629 N N . ALA A 1 80 ? 1.041 7.823 -2.758 1.00 89.88 80 ALA A N 1
ATOM 630 C CA . ALA A 1 80 ? 1.246 8.914 -1.807 1.00 89.88 80 ALA A CA 1
ATOM 631 C C . ALA A 1 80 ? 1.459 10.260 -2.509 1.00 89.88 80 ALA A C 1
ATOM 633 O O . ALA A 1 80 ? 0.842 11.256 -2.136 1.00 89.88 80 ALA A O 1
ATOM 634 N N . ALA A 1 81 ? 2.258 10.295 -3.579 1.00 90.81 81 ALA A N 1
ATOM 635 C CA . ALA A 1 81 ? 2.465 11.509 -4.362 1.00 90.81 81 ALA A CA 1
ATOM 636 C C . ALA A 1 81 ? 1.179 11.990 -5.057 1.00 90.81 81 ALA A C 1
ATOM 638 O O . ALA A 1 81 ? 0.938 13.193 -5.124 1.00 90.81 81 ALA A O 1
ATOM 639 N N . MET A 1 82 ? 0.342 11.083 -5.569 1.00 89.88 82 MET A N 1
ATOM 640 C CA . MET A 1 82 ? -0.941 11.445 -6.183 1.00 89.88 82 MET A CA 1
ATOM 641 C C . MET A 1 82 ? -1.937 11.976 -5.150 1.00 89.88 82 MET A C 1
ATOM 643 O O . MET A 1 82 ? -2.549 13.018 -5.384 1.00 89.88 82 MET A O 1
ATOM 647 N N . VAL A 1 83 ? -2.045 11.328 -3.989 1.00 89.00 83 VAL A N 1
ATOM 648 C CA . VAL A 1 83 ? -2.902 11.794 -2.887 1.00 89.00 83 VAL A CA 1
ATOM 649 C C . VAL A 1 83 ? -2.432 13.152 -2.364 1.00 89.00 83 VAL A C 1
ATOM 651 O O . VAL A 1 83 ? -3.249 14.051 -2.182 1.00 89.00 83 VAL A O 1
ATOM 654 N N . ALA A 1 84 ? -1.119 13.364 -2.222 1.00 88.38 84 ALA A N 1
ATOM 655 C CA . ALA A 1 84 ? -0.551 14.660 -1.843 1.00 88.38 84 ALA A CA 1
ATOM 656 C C . ALA A 1 84 ? -0.848 15.775 -2.866 1.00 88.38 84 ALA A C 1
ATOM 658 O O . ALA A 1 84 ? -0.903 16.948 -2.506 1.00 88.38 84 ALA A O 1
ATOM 659 N N . ARG A 1 85 ? -1.076 15.421 -4.138 1.00 89.44 85 ARG A N 1
ATOM 660 C CA . ARG A 1 85 ? -1.508 16.344 -5.205 1.00 89.44 85 ARG A CA 1
ATOM 661 C C . ARG A 1 85 ? -3.027 16.553 -5.245 1.00 89.44 85 ARG A C 1
ATOM 663 O O . ARG A 1 85 ? -3.508 17.254 -6.131 1.00 89.44 85 ARG A O 1
ATOM 670 N N . GLY A 1 86 ? -3.771 15.961 -4.312 1.00 90.62 86 GLY A N 1
ATOM 671 C CA . GLY A 1 86 ? -5.223 16.085 -4.197 1.00 90.62 86 GLY A CA 1
ATOM 672 C C . GLY A 1 86 ? -6.020 15.057 -4.999 1.00 90.62 86 GLY A C 1
ATOM 673 O O . GLY A 1 86 ? -7.235 15.205 -5.102 1.00 90.62 86 GLY A O 1
ATOM 674 N N . ALA A 1 87 ? -5.379 14.028 -5.565 1.00 88.81 87 ALA A N 1
ATOM 675 C CA . ALA A 1 87 ? -6.105 12.960 -6.245 1.00 88.81 87 ALA A CA 1
ATOM 676 C C . ALA A 1 87 ? -6.830 12.070 -5.226 1.00 88.81 87 ALA A C 1
ATOM 678 O O . ALA A 1 87 ? -6.232 11.619 -4.243 1.00 88.81 87 ALA A O 1
ATOM 679 N N . THR A 1 88 ? -8.106 11.780 -5.471 1.00 89.25 88 THR A N 1
ATOM 680 C CA . THR A 1 88 ? -8.855 10.833 -4.638 1.00 89.25 88 THR A CA 1
ATOM 681 C C . THR A 1 88 ? -8.549 9.386 -5.044 1.00 89.25 88 THR A C 1
ATOM 683 O O . THR A 1 88 ? -8.160 9.129 -6.189 1.00 89.25 88 THR A O 1
ATOM 686 N N . PRO A 1 89 ? -8.739 8.404 -4.145 1.00 83.31 89 PRO A N 1
ATOM 687 C CA . PRO A 1 89 ? -8.593 6.984 -4.471 1.00 83.31 89 PRO A CA 1
ATOM 688 C C . PRO A 1 89 ? -9.368 6.555 -5.717 1.00 83.31 89 PRO A C 1
ATOM 690 O O . PRO A 1 89 ? -8.874 5.755 -6.501 1.00 83.31 89 PRO A O 1
ATOM 693 N N . GLU A 1 90 ? -10.567 7.094 -5.915 1.00 86.56 90 GLU A N 1
ATOM 694 C CA . GLU A 1 90 ? -11.452 6.786 -7.037 1.00 86.56 90 GLU A CA 1
ATOM 695 C C . GLU A 1 90 ? -10.877 7.313 -8.354 1.00 86.56 90 GLU A C 1
ATOM 697 O O . GLU A 1 90 ? -10.888 6.602 -9.356 1.00 86.56 90 GLU A O 1
ATOM 702 N N . GLN A 1 91 ? -10.310 8.525 -8.347 1.00 86.12 91 GLN A N 1
ATOM 703 C CA . GLN A 1 91 ? -9.614 9.083 -9.510 1.00 86.12 91 GLN A CA 1
ATOM 704 C C . GLN A 1 91 ? -8.378 8.255 -9.862 1.00 86.12 91 GLN A C 1
ATOM 706 O O . GLN A 1 91 ? -8.146 7.956 -11.031 1.00 86.12 91 GLN A O 1
ATOM 711 N N . ILE A 1 92 ? -7.621 7.833 -8.849 1.00 84.75 92 ILE A N 1
ATOM 712 C CA . ILE A 1 92 ? -6.453 6.975 -9.043 1.00 84.75 92 ILE A CA 1
ATOM 713 C C . ILE A 1 92 ? -6.883 5.625 -9.632 1.00 84.75 92 ILE A C 1
ATOM 715 O O . ILE A 1 92 ? -6.306 5.188 -10.623 1.00 84.75 92 ILE A O 1
ATOM 719 N N . LYS A 1 93 ? -7.926 4.980 -9.096 1.00 83.06 93 LYS A N 1
ATOM 720 C CA . LYS A 1 93 ? -8.456 3.725 -9.656 1.00 83.06 93 LYS A CA 1
ATOM 721 C C . LYS A 1 93 ? -8.874 3.879 -11.115 1.00 83.06 93 LYS A C 1
ATOM 723 O O . LYS A 1 93 ? -8.477 3.065 -11.943 1.00 83.06 93 LYS A O 1
ATOM 728 N N . ALA A 1 94 ? -9.569 4.967 -11.448 1.00 84.56 94 ALA A N 1
ATOM 729 C CA . ALA A 1 94 ? -9.973 5.262 -12.820 1.00 84.56 94 ALA A CA 1
ATOM 730 C C . ALA A 1 94 ? -8.775 5.416 -13.777 1.00 84.56 94 ALA A C 1
ATOM 732 O O . ALA A 1 94 ? -8.845 4.959 -14.914 1.00 84.56 94 ALA A O 1
ATOM 733 N N . TRP A 1 95 ? -7.663 6.012 -13.332 1.00 80.75 95 TRP A N 1
ATOM 734 C CA . TRP A 1 95 ? -6.449 6.144 -14.151 1.00 80.75 95 TRP A CA 1
ATOM 735 C C . TRP A 1 95 ? -5.701 4.826 -14.352 1.00 80.75 95 TRP A C 1
ATOM 737 O O . TRP A 1 95 ? -5.112 4.617 -15.409 1.00 80.75 95 TRP A O 1
ATOM 747 N N . TYR A 1 96 ? -5.725 3.944 -13.353 1.00 72.12 96 TYR A N 1
ATOM 748 C CA . TYR A 1 96 ? -5.075 2.634 -13.418 1.00 72.12 96 TYR A CA 1
ATOM 749 C C . TYR A 1 96 ? -5.984 1.531 -13.988 1.00 72.12 96 TYR A C 1
ATOM 751 O O . TYR A 1 96 ? -5.516 0.410 -14.174 1.00 72.12 96 TYR A O 1
ATOM 759 N N . GLY A 1 97 ? -7.250 1.843 -14.292 1.00 69.00 97 GLY A N 1
ATOM 760 C CA . GLY A 1 97 ? -8.235 0.881 -14.796 1.00 69.00 97 GLY A CA 1
ATOM 761 C C . GLY A 1 97 ? -8.589 -0.211 -13.781 1.00 69.00 97 GLY A C 1
ATOM 762 O O . GLY A 1 97 ? -8.812 -1.351 -14.184 1.00 69.00 97 GLY A O 1
ATOM 763 N N . LEU A 1 98 ? -8.567 0.135 -12.488 1.00 60.44 98 LEU A N 1
ATOM 764 C CA . LEU A 1 98 ? -8.800 -0.763 -11.348 1.00 60.44 98 LEU A CA 1
ATOM 765 C C . LEU A 1 98 ? -10.270 -0.834 -10.936 1.00 60.44 98 LEU A C 1
ATOM 767 O O . LEU A 1 98 ? -10.934 0.228 -10.929 1.00 60.44 98 LEU A O 1
#

Foldseek 3Di:
DDDDDDDDPPPPVPPCPDPDPDPFPFAAPVRLCVLLVHDPVLVVVCCVLVVVVQVVQWDQDPVRGITGGVVSSVVSNVVVVCVVVVDDSVNVCVVVVD

pLDDT: mean 76.82, std 19.39, range [31.62, 92.44]